Protein AF-A0A0D0BNQ3-F1 (afdb_monomer_lite)

Secondary structure (DSSP, 8-state):
------TTGGG---SS---SS-EEEEEET-TT-HHHHHHHHH-TTEEEEEEE--GGGT-------TTTGGGEEEEE--GGGEE-S-TTS-TT-HHHHHH--S--EEPPHHHHSS-EEEEEE-----TTS-TTHHHHHHHHHHHHHHHHEEEEEEEEE----TTSHHHHHHHHHHHHH-S---

Radius of gyration: 18.43 Å; chains: 1; bounding box: 41×46×58 Å

Structure (mmCIF, N/CA/C/O backbone):
data_AF-A0A0D0BNQ3-F1
#
_entry.id   AF-A0A0D0BNQ3-F1
#
loop_
_atom_site.group_PDB
_atom_site.id
_atom_site.type_symbol
_atom_site.label_atom_id
_atom_site.label_alt_id
_atom_site.label_comp_id
_atom_site.label_asym_id
_atom_site.label_entity_id
_atom_site.label_seq_id
_atom_site.pdbx_PDB_ins_code
_atom_site.Cartn_x
_atom_site.Cartn_y
_atom_site.Cartn_z
_atom_site.occupancy
_atom_site.B_iso_or_equiv
_atom_site.auth_seq_id
_atom_site.auth_comp_id
_atom_site.auth_asym_id
_atom_site.auth_atom_id
_atom_site.pdbx_PDB_model_num
ATOM 1 N N . MET A 1 1 ? -11.816 -23.027 38.660 1.00 39.25 1 MET A N 1
ATOM 2 C CA . MET A 1 1 ? -12.296 -22.212 37.524 1.00 39.25 1 MET A CA 1
ATOM 3 C C . MET A 1 1 ? -11.351 -21.024 37.431 1.00 39.25 1 MET A C 1
ATOM 5 O O . MET A 1 1 ? -11.581 -20.019 38.087 1.00 39.25 1 MET A O 1
ATOM 9 N N . ASN A 1 2 ? -10.202 -21.207 36.777 1.00 33.22 2 ASN A N 1
ATOM 10 C CA . ASN A 1 2 ? -9.138 -20.205 36.801 1.00 33.22 2 ASN A CA 1
ATOM 11 C C . ASN A 1 2 ? -9.499 -19.067 35.853 1.00 33.22 2 ASN A C 1
ATOM 13 O O . ASN A 1 2 ? -9.581 -19.252 34.641 1.00 33.22 2 ASN A O 1
ATOM 17 N N . GLN A 1 3 ? -9.743 -17.907 36.449 1.00 40.31 3 GLN A N 1
ATOM 18 C CA . GLN A 1 3 ? -9.807 -16.627 35.773 1.00 40.31 3 GLN A CA 1
ATOM 19 C C . GLN A 1 3 ? -8.407 -16.368 35.206 1.00 40.31 3 GLN A C 1
ATOM 21 O O . GLN A 1 3 ? -7.445 -16.237 35.961 1.00 40.31 3 GLN A O 1
ATOM 26 N N . ILE A 1 4 ? -8.274 -16.413 33.881 1.00 45.84 4 ILE A N 1
ATOM 27 C CA . ILE A 1 4 ? -7.031 -16.032 33.213 1.00 45.84 4 ILE A CA 1
ATOM 28 C C . ILE A 1 4 ? -6.947 -14.515 33.324 1.00 45.84 4 ILE A C 1
ATOM 30 O O . ILE A 1 4 ? -7.721 -13.791 32.695 1.00 45.84 4 ILE A O 1
ATOM 34 N N . ASP A 1 5 ? -6.044 -14.062 34.182 1.00 40.03 5 ASP A N 1
ATOM 35 C CA . ASP A 1 5 ? -5.628 -12.674 34.253 1.00 40.03 5 ASP A CA 1
ATOM 36 C C . ASP A 1 5 ? -4.936 -12.294 32.931 1.00 40.03 5 ASP A C 1
ATOM 38 O O . ASP A 1 5 ? -3.906 -12.857 32.562 1.00 40.03 5 ASP A O 1
ATOM 42 N N . ASN A 1 6 ? -5.549 -11.369 32.191 1.00 44.38 6 ASN A N 1
ATOM 43 C CA . ASN A 1 6 ? -5.046 -10.829 30.925 1.00 44.38 6 ASN A CA 1
ATOM 44 C C . ASN A 1 6 ? -4.213 -9.547 31.123 1.00 44.38 6 ASN A C 1
ATOM 46 O O . ASN A 1 6 ? -3.938 -8.841 30.150 1.00 44.38 6 ASN A O 1
ATOM 50 N N . SER A 1 7 ? -3.793 -9.234 32.353 1.00 41.47 7 SER A N 1
ATOM 51 C CA . SER A 1 7 ? -2.975 -8.055 32.674 1.00 41.47 7 SER A CA 1
ATOM 52 C C . SER A 1 7 ? -1.604 -8.021 31.973 1.00 41.47 7 SER A C 1
ATOM 54 O O . SER A 1 7 ? -1.004 -6.956 31.871 1.00 41.47 7 SER A O 1
ATOM 56 N N . GLY A 1 8 ? -1.131 -9.145 31.415 1.00 35.34 8 GLY A N 1
ATOM 57 C CA . GLY A 1 8 ? 0.137 -9.247 30.675 1.00 35.34 8 GLY A CA 1
ATOM 58 C C . GLY A 1 8 ? 0.055 -9.089 29.147 1.00 35.34 8 GLY A C 1
ATOM 59 O O . GLY A 1 8 ? 1.056 -9.288 28.464 1.00 35.34 8 GLY A O 1
ATOM 60 N N . ALA A 1 9 ? -1.111 -8.776 28.569 1.00 42.53 9 ALA A N 1
ATOM 61 C CA . ALA A 1 9 ? -1.277 -8.698 27.108 1.00 42.53 9 ALA A CA 1
ATOM 62 C C . ALA A 1 9 ? -0.886 -7.339 26.481 1.00 42.53 9 ALA A C 1
ATOM 64 O O . ALA A 1 9 ? -1.039 -7.170 25.270 1.00 42.53 9 ALA A O 1
ATOM 65 N N . ALA A 1 10 ? -0.405 -6.378 27.278 1.00 46.53 10 ALA A N 1
ATOM 66 C CA . ALA A 1 10 ? -0.130 -5.010 26.830 1.00 46.53 10 ALA A CA 1
ATOM 67 C C . ALA A 1 10 ? 1.126 -4.867 25.942 1.00 46.53 10 ALA A C 1
ATOM 69 O O . ALA A 1 10 ? 1.180 -3.938 25.143 1.00 46.53 10 ALA A O 1
ATOM 70 N N . ASP A 1 11 ? 2.066 -5.820 25.990 1.00 44.12 11 ASP A N 1
ATOM 71 C CA . ASP A 1 11 ? 3.399 -5.672 25.372 1.00 44.12 11 ASP A CA 1
ATOM 72 C C . ASP A 1 11 ? 3.653 -6.604 24.176 1.00 44.12 11 ASP A C 1
ATOM 74 O O . ASP A 1 11 ? 4.785 -6.985 23.879 1.00 44.12 11 ASP A O 1
ATOM 78 N N . ARG A 1 12 ? 2.609 -6.994 23.438 1.00 51.09 12 ARG A N 1
ATOM 79 C CA . ARG A 1 12 ? 2.816 -7.549 22.092 1.00 51.09 12 ARG A CA 1
ATOM 80 C C . ARG A 1 12 ? 2.707 -6.415 21.083 1.00 51.09 12 ARG A C 1
ATOM 82 O O . ARG A 1 12 ? 1.601 -5.979 20.770 1.00 51.09 12 ARG A O 1
ATOM 89 N N . LEU A 1 13 ? 3.853 -5.967 20.566 1.00 54.47 13 LEU A N 1
ATOM 90 C CA . LEU A 1 13 ? 3.941 -5.112 19.380 1.00 54.47 13 LEU A CA 1
ATOM 91 C C . LEU A 1 13 ? 3.378 -5.878 18.176 1.00 54.47 13 LEU A C 1
ATOM 93 O O . LEU A 1 13 ? 4.088 -6.532 17.414 1.00 54.47 13 LEU A O 1
ATOM 97 N N . TRP A 1 14 ? 2.058 -5.848 18.025 1.00 65.38 14 TRP A N 1
ATOM 98 C CA . TRP A 1 14 ? 1.423 -6.303 16.804 1.00 65.38 14 TRP A CA 1
ATOM 99 C C . TRP A 1 14 ? 1.702 -5.262 15.727 1.00 65.38 14 TRP A C 1
ATOM 101 O O . TRP A 1 14 ? 1.218 -4.137 15.803 1.00 65.38 14 TRP A O 1
ATOM 111 N N . VAL A 1 15 ? 2.459 -5.666 14.708 1.00 68.06 15 VAL A N 1
ATOM 112 C CA . VAL A 1 15 ? 2.756 -4.850 13.520 1.00 68.06 15 VAL A CA 1
ATOM 113 C C . VAL A 1 15 ? 1.467 -4.340 12.847 1.00 68.06 15 VAL A C 1
ATOM 115 O O . VAL A 1 15 ? 1.436 -3.251 12.284 1.00 68.06 15 VAL A O 1
ATOM 118 N N . VAL A 1 16 ? 0.377 -5.108 12.959 1.00 78.31 16 VAL A N 1
ATOM 119 C CA . VAL A 1 16 ? -0.986 -4.675 12.632 1.00 78.31 16 VAL A CA 1
ATOM 120 C C . VAL A 1 16 ? -1.763 -4.497 13.938 1.00 7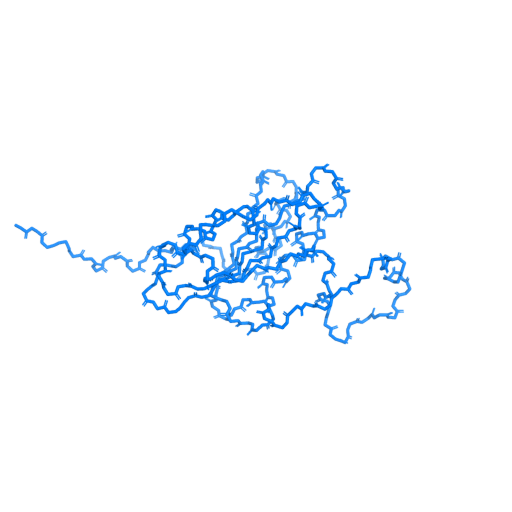8.31 16 VAL A C 1
ATOM 122 O O . VAL A 1 16 ? -2.020 -5.495 14.617 1.00 78.31 16 VAL A O 1
ATOM 125 N N . PRO A 1 17 ? -2.191 -3.278 14.297 1.00 76.31 17 PRO A N 1
ATOM 126 C CA . PRO A 1 17 ? -2.930 -3.071 15.531 1.00 76.31 17 PRO A CA 1
ATOM 127 C C . PRO A 1 17 ? -4.339 -3.671 15.413 1.00 76.31 17 PRO A C 1
ATOM 129 O O . PRO A 1 17 ? -5.063 -3.453 14.436 1.00 76.31 17 PRO A O 1
ATOM 132 N N . PHE A 1 18 ? -4.741 -4.429 16.433 1.00 82.44 18 PHE A N 1
ATOM 133 C CA . PHE A 1 18 ? -6.111 -4.911 16.583 1.00 82.44 18 PHE A CA 1
ATOM 134 C C . PHE A 1 18 ? -6.845 -3.999 17.548 1.00 82.44 18 PHE A C 1
ATOM 136 O O . PHE A 1 18 ? -6.517 -3.939 18.732 1.00 82.44 18 PHE A O 1
ATOM 143 N N . THR A 1 19 ? -7.817 -3.255 17.035 1.00 75.56 19 THR A N 1
ATOM 144 C CA . THR A 1 19 ? -8.482 -2.210 17.806 1.00 75.56 19 THR A CA 1
ATOM 145 C C . THR A 1 19 ? -9.996 -2.295 17.657 1.00 75.56 19 THR A C 1
ATOM 147 O O . THR A 1 19 ? -10.526 -2.597 16.588 1.00 75.56 19 THR A O 1
ATOM 150 N N . ASN A 1 20 ? -10.705 -1.972 18.738 1.00 83.69 20 ASN A N 1
ATOM 151 C CA . ASN A 1 20 ? -12.163 -1.820 18.739 1.00 83.69 20 ASN A CA 1
ATOM 152 C C . ASN A 1 20 ? -12.595 -0.370 18.451 1.00 83.69 20 ASN A C 1
ATOM 154 O O . ASN A 1 20 ? -13.704 0.024 18.804 1.00 83.69 20 ASN A O 1
ATOM 158 N N . ARG A 1 21 ? -11.713 0.431 17.845 1.00 88.50 21 ARG A N 1
ATOM 159 C CA . ARG A 1 21 ? -11.948 1.837 17.500 1.00 88.50 21 ARG A CA 1
ATOM 160 C C . ARG A 1 21 ? -11.825 2.040 15.983 1.00 88.50 21 ARG A C 1
ATOM 162 O O . ARG A 1 21 ? -11.348 1.131 15.298 1.00 88.50 21 ARG A O 1
ATOM 169 N N . PRO A 1 22 ? -12.223 3.208 15.451 1.00 93.62 22 PRO A N 1
ATOM 170 C CA . PRO A 1 22 ? -11.928 3.561 14.070 1.00 93.62 22 PRO A CA 1
ATOM 171 C C . PRO A 1 22 ? -10.429 3.429 13.784 1.00 93.62 22 PRO A C 1
ATOM 173 O O . PRO A 1 22 ? -9.598 3.875 14.576 1.00 93.62 22 PRO A O 1
ATOM 176 N N . PHE A 1 23 ? -10.108 2.780 12.669 1.00 93.06 23 PHE A N 1
ATOM 177 C CA . PHE A 1 23 ? -8.744 2.468 12.255 1.00 93.06 23 PHE A CA 1
ATOM 178 C C . PHE A 1 23 ? -8.645 2.607 10.739 1.00 93.06 23 PHE A C 1
ATOM 180 O O . PHE A 1 23 ? -9.406 1.970 10.010 1.00 93.06 23 PHE A O 1
ATOM 187 N N . ARG A 1 24 ? -7.733 3.440 10.250 1.00 96.94 24 ARG A N 1
ATOM 188 C CA . ARG A 1 24 ? -7.562 3.685 8.818 1.00 96.94 24 ARG A CA 1
ATOM 189 C C . ARG A 1 24 ? -6.228 3.156 8.346 1.00 96.94 24 ARG A C 1
ATOM 191 O O . ARG A 1 24 ? -5.202 3.459 8.946 1.00 96.94 24 ARG A O 1
ATOM 198 N N . PHE A 1 25 ? -6.227 2.416 7.243 1.00 97.56 25 PHE A N 1
ATOM 199 C CA . PHE A 1 25 ? -4.981 1.955 6.638 1.00 97.56 25 PHE A CA 1
ATOM 200 C C . PHE A 1 25 ? -4.918 2.189 5.129 1.00 97.56 25 PHE A C 1
ATOM 202 O O . PHE A 1 25 ? -5.942 2.223 4.445 1.00 97.56 25 PHE A O 1
ATOM 209 N N . LEU A 1 26 ? -3.699 2.357 4.627 1.00 98.38 26 LEU A N 1
ATOM 210 C CA . LEU A 1 26 ? -3.379 2.442 3.206 1.00 98.38 26 LEU A CA 1
ATOM 211 C C . LEU A 1 26 ? -2.689 1.146 2.779 1.00 98.38 26 LEU A C 1
ATOM 213 O O . LEU A 1 26 ? -1.768 0.691 3.450 1.00 98.38 26 LEU A O 1
ATOM 217 N N . ASP A 1 27 ? -3.131 0.552 1.676 1.00 97.75 27 ASP A N 1
ATOM 218 C CA 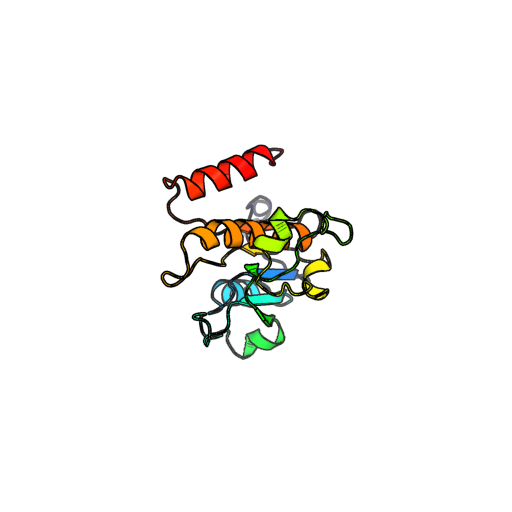. ASP A 1 27 ? -2.583 -0.695 1.130 1.00 97.75 27 ASP A CA 1
ATOM 219 C C . ASP A 1 27 ? -2.065 -0.441 -0.297 1.00 97.75 27 ASP A C 1
ATOM 221 O O . ASP A 1 27 ? -2.843 -0.341 -1.251 1.00 97.75 27 ASP A O 1
ATOM 225 N N . LEU A 1 28 ? -0.752 -0.237 -0.443 1.00 97.88 28 LEU A N 1
ATOM 226 C CA . LEU A 1 28 ? -0.106 -0.023 -1.740 1.00 97.88 28 LEU A CA 1
ATOM 227 C C . LEU A 1 28 ? 0.270 -1.371 -2.349 1.00 97.88 28 LEU A C 1
ATOM 229 O O . LEU A 1 28 ? 1.007 -2.141 -1.746 1.00 97.88 28 LEU A O 1
ATOM 233 N N . GLY A 1 29 ? -0.214 -1.643 -3.560 1.00 96.19 29 GLY A N 1
ATOM 234 C CA . GLY A 1 29 ? -0.178 -2.988 -4.133 1.00 96.19 29 GLY A CA 1
ATOM 235 C C . GLY A 1 29 ? -1.339 -3.870 -3.661 1.00 96.19 29 GLY A C 1
ATOM 236 O O . GLY A 1 29 ? -1.219 -5.087 -3.690 1.00 96.19 29 GLY A O 1
ATOM 237 N N . CYS A 1 30 ? -2.470 -3.276 -3.258 1.00 97.19 30 CYS A N 1
ATOM 238 C CA . CYS A 1 30 ? -3.525 -3.987 -2.526 1.00 97.19 30 CYS A CA 1
ATOM 239 C C . CYS A 1 30 ? -4.150 -5.188 -3.248 1.00 97.19 30 CYS A C 1
ATOM 241 O O . CYS A 1 30 ? -4.614 -6.109 -2.577 1.00 97.19 30 CYS A O 1
ATOM 243 N N . CYS A 1 31 ? -4.206 -5.217 -4.585 1.00 96.81 31 CYS A N 1
ATOM 244 C CA . CYS A 1 31 ? -4.775 -6.354 -5.307 1.00 96.81 31 CYS A CA 1
ATOM 245 C C . CYS A 1 31 ? -3.817 -7.560 -5.273 1.00 96.81 31 CYS A C 1
ATOM 247 O O . CYS A 1 31 ? -2.632 -7.406 -5.564 1.00 96.81 31 CYS A O 1
ATOM 249 N N . PRO A 1 32 ? -4.320 -8.777 -4.984 1.00 96.62 32 PRO A N 1
ATOM 250 C CA . PRO A 1 32 ? -5.734 -9.170 -5.039 1.00 96.62 32 PRO A CA 1
ATOM 251 C C . PRO A 1 32 ? -6.575 -8.912 -3.773 1.00 96.62 32 PRO A C 1
ATOM 253 O O . PRO A 1 32 ? -7.789 -9.086 -3.830 1.00 96.62 32 PRO A O 1
ATOM 256 N N . GLY A 1 33 ? -5.982 -8.485 -2.654 1.00 96.12 33 GLY A N 1
ATOM 257 C CA . GLY A 1 33 ? -6.715 -8.066 -1.448 1.00 96.12 33 GLY A CA 1
ATOM 258 C C . GLY A 1 33 ? -6.371 -8.834 -0.172 1.00 96.12 33 GLY A C 1
ATOM 259 O O . GLY A 1 33 ? -7.130 -8.758 0.792 1.00 96.12 33 GLY A O 1
ATOM 260 N N . GLY A 1 34 ? -5.277 -9.604 -0.138 1.00 95.38 34 GLY A N 1
ATOM 261 C CA . GLY A 1 34 ? -4.936 -10.480 0.995 1.00 95.38 34 GLY A CA 1
ATOM 262 C C . GLY A 1 34 ? -4.782 -9.734 2.326 1.00 95.38 34 GLY A C 1
ATOM 263 O O . GLY A 1 34 ? -5.467 -10.059 3.301 1.00 95.38 34 GLY A O 1
ATOM 264 N N . PHE A 1 35 ? -3.942 -8.694 2.357 1.00 95.62 35 PHE A N 1
ATOM 265 C CA . PHE A 1 35 ? -3.755 -7.865 3.551 1.00 95.62 35 PHE A CA 1
ATOM 266 C C . PHE A 1 35 ? -5.034 -7.128 3.940 1.00 95.62 35 PHE A C 1
ATOM 268 O O . PHE A 1 35 ? -5.491 -7.244 5.080 1.00 95.62 35 PHE A O 1
ATOM 275 N N . SER A 1 36 ? -5.662 -6.448 2.978 1.00 97.19 36 SER A N 1
ATOM 276 C CA . SER A 1 36 ? -6.944 -5.770 3.179 1.00 97.19 36 SER A CA 1
ATOM 277 C C . SER A 1 36 ? -8.016 -6.699 3.772 1.00 97.19 36 SER A C 1
ATOM 279 O O . SER A 1 36 ? -8.667 -6.344 4.755 1.00 97.19 36 SER A O 1
ATOM 281 N N . THR A 1 37 ? -8.145 -7.931 3.267 1.00 97.31 37 THR A N 1
ATOM 282 C CA . THR A 1 37 ? -9.074 -8.945 3.797 1.00 97.31 37 THR A CA 1
ATOM 283 C C . THR A 1 37 ? -8.775 -9.265 5.257 1.00 97.31 37 THR A C 1
ATOM 285 O O . THR A 1 37 ? -9.681 -9.256 6.094 1.00 97.31 37 THR A O 1
ATOM 288 N N . TYR A 1 38 ? -7.510 -9.547 5.577 1.00 95.75 38 TYR A N 1
ATOM 289 C CA . TYR A 1 38 ? -7.091 -9.880 6.935 1.00 95.75 38 TYR A CA 1
ATOM 290 C C . TYR A 1 38 ? -7.410 -8.743 7.916 1.00 95.75 38 TYR A C 1
ATOM 292 O O . TYR A 1 38 ? -8.087 -8.960 8.927 1.00 95.75 38 TYR A O 1
ATOM 300 N N . ILE A 1 39 ? -6.984 -7.522 7.586 1.00 95.94 39 ILE A N 1
ATOM 301 C CA . ILE A 1 39 ? -7.125 -6.349 8.452 1.00 95.94 39 ILE A CA 1
ATOM 302 C C . ILE A 1 39 ? -8.599 -5.995 8.648 1.00 95.94 39 ILE A C 1
ATOM 304 O O . ILE A 1 39 ? -9.042 -5.850 9.788 1.00 95.94 39 ILE A O 1
ATOM 308 N N . LEU A 1 40 ? -9.386 -5.916 7.569 1.00 96.56 40 LEU A N 1
ATOM 309 C CA . LEU A 1 40 ? -10.807 -5.562 7.641 1.00 96.56 40 LEU A CA 1
ATOM 310 C C . LEU A 1 40 ? -11.633 -6.624 8.380 1.00 96.56 40 LEU A C 1
ATOM 312 O O . LEU A 1 40 ? -12.623 -6.286 9.038 1.00 96.56 40 LEU A O 1
ATOM 316 N N . LYS A 1 41 ? -11.264 -7.911 8.305 1.00 95.00 41 LYS A N 1
ATOM 317 C CA . LYS A 1 41 ? -11.951 -8.971 9.064 1.00 95.00 41 LYS A CA 1
ATOM 318 C C . LYS A 1 41 ? -11.690 -8.868 10.562 1.00 95.00 41 LYS A C 1
ATOM 320 O O . LYS A 1 41 ? -12.630 -9.090 11.335 1.00 95.00 41 LYS A O 1
ATOM 325 N N . LYS A 1 42 ? -10.452 -8.547 10.952 1.00 93.69 42 LYS A N 1
ATOM 326 C CA . LYS A 1 42 ? -10.024 -8.423 12.353 1.00 93.69 42 LYS A CA 1
ATOM 327 C C . LYS A 1 42 ? -10.467 -7.109 12.997 1.00 93.69 42 LYS A C 1
ATOM 329 O O . LYS A 1 42 ? -10.858 -7.122 14.157 1.00 93.69 42 LYS A O 1
ATOM 334 N N . ASN A 1 43 ? -10.494 -6.018 12.236 1.00 95.06 43 ASN A N 1
ATOM 335 C CA . ASN A 1 43 ? -10.874 -4.689 12.705 1.00 95.06 43 ASN A CA 1
ATOM 336 C C . ASN A 1 43 ? -12.217 -4.274 12.083 1.00 95.06 43 ASN A C 1
ATOM 338 O O . ASN A 1 43 ? -12.293 -3.852 10.927 1.00 95.06 43 ASN A O 1
ATOM 342 N N . LYS A 1 44 ? -13.316 -4.414 12.836 1.00 94.06 44 LYS A N 1
ATOM 343 C CA . LYS A 1 44 ? -14.682 -4.207 12.307 1.00 94.06 44 LYS A CA 1
ATOM 344 C C . LYS A 1 44 ? -14.994 -2.759 11.937 1.00 94.06 44 LYS A C 1
ATOM 346 O O . LYS A 1 44 ? -15.771 -2.534 11.018 1.00 94.06 44 LYS A O 1
ATOM 351 N N . GLN A 1 45 ? -14.369 -1.806 12.621 1.00 95.00 45 GLN A N 1
ATOM 352 C CA . GLN A 1 45 ? -14.509 -0.373 12.350 1.00 95.00 45 GLN A CA 1
ATOM 353 C C . GLN A 1 45 ? -13.410 0.162 11.421 1.00 95.00 45 GLN A C 1
ATOM 355 O O . GLN A 1 45 ? -13.288 1.372 11.251 1.00 95.00 45 GLN A O 1
ATOM 360 N N . ALA A 1 46 ? -12.592 -0.724 10.840 1.00 96.69 46 ALA A N 1
ATOM 361 C CA . ALA A 1 46 ? -11.541 -0.296 9.937 1.00 96.69 46 ALA A CA 1
ATOM 362 C C . ALA A 1 46 ? -12.077 0.082 8.559 1.00 96.69 46 ALA A C 1
ATOM 364 O O . ALA A 1 46 ? -12.965 -0.603 8.036 1.00 96.69 46 ALA A O 1
ATOM 365 N N . THR A 1 47 ? -11.466 1.106 7.971 1.00 97.75 47 THR A N 1
ATOM 366 C CA . THR A 1 47 ? -11.613 1.482 6.563 1.00 97.75 47 THR A CA 1
ATOM 367 C C . THR A 1 47 ? -10.243 1.606 5.905 1.00 97.75 47 THR A C 1
ATOM 369 O O . THR A 1 47 ? -9.225 1.766 6.584 1.00 97.75 47 THR A O 1
ATOM 372 N N . SER A 1 48 ? -10.196 1.510 4.580 1.00 97.56 48 SER A N 1
ATOM 373 C CA . SER A 1 48 ? -8.946 1.632 3.842 1.00 97.56 48 SER A CA 1
ATOM 374 C C . SER A 1 48 ? -9.063 2.340 2.512 1.00 97.56 48 SER A C 1
ATOM 376 O O . SER A 1 48 ? -10.131 2.438 1.907 1.00 97.56 48 SER A O 1
ATOM 378 N N . ILE A 1 49 ? -7.904 2.796 2.048 1.00 98.56 49 ILE A N 1
ATOM 379 C CA . ILE A 1 49 ? -7.668 3.070 0.639 1.00 98.56 49 ILE A CA 1
ATOM 380 C C . ILE A 1 49 ? -6.671 2.026 0.141 1.00 98.56 49 ILE A C 1
ATOM 382 O O . ILE A 1 49 ? -5.667 1.753 0.794 1.00 98.56 49 ILE A O 1
ATOM 386 N N . GLY A 1 50 ? -6.976 1.393 -0.984 1.00 97.94 50 GLY A N 1
ATOM 387 C CA . GLY A 1 50 ? -6.069 0.498 -1.687 1.00 97.94 50 GLY A CA 1
ATOM 388 C C . GLY A 1 50 ? -5.627 1.128 -2.998 1.00 97.94 50 GLY A C 1
ATOM 389 O O . GLY A 1 50 ? -6.469 1.624 -3.743 1.00 97.94 50 GLY A O 1
ATOM 390 N N . VAL A 1 51 ? -4.332 1.087 -3.299 1.00 97.94 51 VAL A N 1
ATOM 391 C CA . VAL A 1 51 ? -3.802 1.470 -4.615 1.00 97.94 51 VAL A CA 1
ATOM 392 C C . VAL A 1 51 ? -3.257 0.223 -5.291 1.00 97.94 51 VAL A C 1
ATOM 394 O O . VAL A 1 51 ? -2.521 -0.544 -4.672 1.00 97.94 51 VAL A O 1
ATOM 397 N N . SER A 1 52 ? -3.617 -0.025 -6.545 1.00 96.56 52 SER A N 1
ATOM 398 C CA . SER A 1 52 ? -3.030 -1.123 -7.317 1.00 96.56 52 SER A CA 1
ATOM 399 C C . SER A 1 52 ? -3.014 -0.814 -8.807 1.00 96.56 52 SER A C 1
ATOM 401 O O . SER A 1 52 ? -3.766 0.031 -9.286 1.00 96.56 52 SER A O 1
ATOM 403 N N . LEU A 1 53 ? -2.164 -1.515 -9.548 1.00 94.44 53 LEU A N 1
ATOM 404 C CA . LEU A 1 53 ? -2.115 -1.397 -10.996 1.00 94.44 53 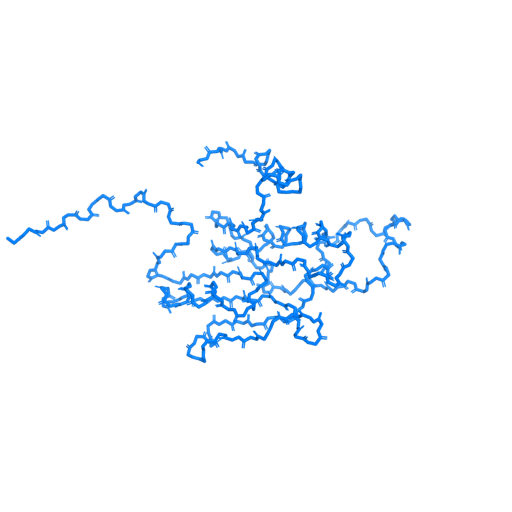LEU A CA 1
ATOM 405 C C . LEU A 1 53 ? -3.357 -2.054 -11.615 1.00 94.44 53 LEU A C 1
ATOM 407 O O . LEU A 1 53 ? -3.816 -3.101 -11.151 1.00 94.44 53 LEU A O 1
ATOM 411 N N . ALA A 1 54 ? -3.904 -1.465 -12.679 1.00 93.81 54 ALA A N 1
ATOM 412 C CA . ALA A 1 54 ? -5.042 -2.060 -13.370 1.00 93.81 54 ALA A CA 1
ATOM 413 C C . ALA A 1 54 ? -4.657 -3.408 -14.018 1.00 93.81 54 ALA A C 1
ATOM 415 O O . ALA A 1 54 ? -3.549 -3.536 -14.550 1.00 93.81 54 ALA A O 1
ATOM 416 N N . PRO A 1 55 ? -5.571 -4.399 -14.084 1.00 93.69 55 PRO A N 1
ATOM 417 C CA . PRO A 1 55 ? -5.299 -5.669 -14.764 1.00 93.69 55 PRO A CA 1
ATOM 418 C C . PRO A 1 55 ? -4.872 -5.513 -16.227 1.00 93.69 55 PRO A C 1
ATOM 420 O O . PRO A 1 55 ? -3.987 -6.223 -16.695 1.00 93.69 55 PRO A O 1
ATOM 423 N N . ALA A 1 56 ? -5.438 -4.529 -16.934 1.00 92.06 56 ALA A N 1
ATOM 424 C CA . ALA A 1 56 ? -5.074 -4.212 -18.318 1.00 92.06 56 ALA A CA 1
ATOM 425 C C . ALA A 1 56 ? -3.606 -3.769 -18.486 1.00 92.06 56 ALA A C 1
ATOM 427 O O . ALA A 1 56 ? -3.071 -3.833 -19.587 1.00 92.06 56 ALA A O 1
ATOM 428 N N . GLN A 1 57 ? -2.956 -3.338 -17.402 1.00 87.38 57 GLN A N 1
ATOM 429 C CA . GLN A 1 57 ? -1.553 -2.922 -17.363 1.00 87.38 57 GLN A CA 1
ATOM 430 C C . GLN A 1 57 ? -0.647 -3.988 -16.716 1.00 87.38 57 GLN A C 1
ATOM 432 O O . GLN A 1 57 ? 0.529 -3.734 -16.477 1.00 87.38 57 GLN A O 1
ATOM 437 N N . GLY A 1 58 ? -1.174 -5.186 -16.436 1.00 89.06 58 GLY A N 1
ATOM 438 C CA . GLY A 1 58 ? -0.437 -6.291 -15.813 1.00 89.06 58 GLY A CA 1
ATOM 439 C C . GLY A 1 58 ? -0.650 -6.440 -14.305 1.00 89.06 58 GLY A C 1
ATOM 440 O O . GLY A 1 58 ? -0.029 -7.307 -13.695 1.00 89.06 58 GLY A O 1
ATOM 441 N N . GLY A 1 59 ? -1.523 -5.630 -13.697 1.00 91.69 59 GLY A N 1
ATOM 442 C CA . GLY A 1 59 ? -1.904 -5.779 -12.294 1.00 91.69 59 GLY A CA 1
ATOM 443 C C . GLY A 1 59 ? -2.807 -6.988 -12.019 1.00 91.69 59 GLY A C 1
ATOM 444 O O . GLY A 1 59 ? -3.235 -7.711 -12.921 1.00 91.69 59 GLY A O 1
ATOM 445 N N . HIS A 1 60 ? -3.135 -7.199 -10.746 1.00 94.00 60 HIS A N 1
ATOM 446 C CA . HIS A 1 60 ? -4.020 -8.284 -10.322 1.00 94.00 60 HIS A CA 1
ATOM 447 C C . HIS A 1 60 ? -5.491 -7.847 -10.274 1.00 94.00 60 HIS A C 1
ATOM 449 O O . HIS A 1 60 ? -5.782 -6.687 -9.973 1.00 94.00 60 HIS A O 1
ATOM 455 N N . PRO A 1 61 ? -6.446 -8.765 -10.522 1.00 96.00 61 PRO A N 1
ATOM 456 C CA . PRO A 1 61 ? -7.859 -8.473 -10.321 1.00 96.00 61 PRO A CA 1
ATOM 457 C C . PRO A 1 61 ? -8.143 -8.144 -8.851 1.00 96.00 61 PRO A C 1
ATOM 459 O O . PRO A 1 61 ? -7.518 -8.691 -7.940 1.00 96.00 61 PRO A O 1
ATOM 462 N N . TYR A 1 62 ? -9.118 -7.269 -8.621 1.00 97.31 62 TYR A N 1
ATOM 463 C CA . TYR A 1 62 ? -9.586 -6.935 -7.281 1.00 97.31 62 TYR A CA 1
ATOM 464 C C . TYR A 1 62 ? -10.508 -8.038 -6.755 1.00 97.31 62 TYR A C 1
ATOM 466 O O . TYR A 1 62 ? -11.638 -8.186 -7.223 1.00 97.31 62 TYR A O 1
ATOM 474 N N . LEU A 1 63 ? -10.018 -8.829 -5.797 1.00 97.50 63 LEU A N 1
ATOM 475 C CA . LEU A 1 63 ? -10.704 -10.013 -5.271 1.00 97.50 63 LEU A CA 1
ATOM 476 C C . LEU A 1 63 ? -11.128 -9.857 -3.804 1.00 97.50 63 LEU A C 1
ATOM 478 O O . LEU A 1 63 ? -11.422 -10.854 -3.145 1.00 97.50 63 LEU A O 1
ATOM 482 N N . LEU A 1 64 ? -11.198 -8.626 -3.283 1.00 97.56 64 LEU A N 1
ATOM 483 C CA . LEU A 1 64 ? -11.743 -8.401 -1.946 1.00 97.56 64 LEU A CA 1
ATOM 484 C C . LEU A 1 64 ? -13.206 -8.876 -1.889 1.00 97.56 64 LEU A C 1
ATOM 486 O O . LEU A 1 64 ? -14.000 -8.590 -2.792 1.00 97.56 64 LEU A O 1
ATOM 490 N N . GLU A 1 65 ? -13.558 -9.589 -0.817 1.00 96.88 65 GLU A N 1
ATOM 491 C CA . GLU A 1 65 ? -14.918 -10.075 -0.560 1.00 96.88 65 GLU A CA 1
ATOM 492 C C . GLU A 1 65 ? -15.939 -8.931 -0.589 1.00 96.88 65 GLU A C 1
ATOM 494 O O . GLU A 1 65 ? -15.709 -7.874 -0.002 1.00 96.88 65 GLU A O 1
ATOM 499 N N . GLU A 1 66 ? -17.096 -9.157 -1.219 1.00 97.00 66 GLU A N 1
ATOM 500 C CA . GLU A 1 66 ? -18.132 -8.131 -1.425 1.00 97.00 66 GLU A CA 1
ATOM 501 C C . GLU A 1 66 ? -18.558 -7.441 -0.120 1.00 97.00 66 GLU A C 1
ATOM 503 O O . GLU A 1 66 ? -18.719 -6.228 -0.074 1.00 97.00 66 GLU A O 1
ATOM 508 N N . SER A 1 67 ? -18.651 -8.196 0.978 1.00 97.69 67 SER A N 1
ATOM 509 C CA . SER A 1 67 ? -19.019 -7.671 2.301 1.00 97.69 67 SER A CA 1
ATOM 510 C C . SER A 1 67 ? -17.973 -6.726 2.912 1.00 97.69 67 SER A C 1
ATOM 512 O O . SER A 1 67 ? -18.278 -5.985 3.848 1.00 97.69 67 SER A O 1
ATOM 514 N N . LEU A 1 68 ? -16.735 -6.747 2.412 1.00 97.88 68 LEU A N 1
ATOM 515 C CA . LEU A 1 68 ? -15.636 -5.898 2.870 1.00 97.88 68 LEU A CA 1
ATOM 516 C C . LEU A 1 68 ? -15.426 -4.681 1.961 1.00 97.88 68 LEU A C 1
ATOM 518 O O . LEU A 1 68 ? -14.936 -3.662 2.445 1.00 97.88 68 LEU A O 1
ATOM 522 N N . ARG A 1 69 ? -15.830 -4.752 0.684 1.00 97.44 69 ARG A N 1
ATOM 523 C CA . ARG A 1 69 ? -15.636 -3.677 -0.308 1.00 97.44 69 ARG A CA 1
ATOM 524 C C . ARG A 1 69 ? -16.189 -2.312 0.104 1.00 97.44 69 ARG A C 1
ATOM 526 O O . ARG A 1 69 ? -15.479 -1.342 -0.126 1.00 97.44 69 ARG A O 1
ATOM 533 N N . PRO A 1 70 ? -17.356 -2.182 0.772 1.00 98.12 70 PRO A N 1
ATOM 534 C CA . PRO A 1 70 ? -17.837 -0.876 1.232 1.00 98.12 70 PRO A CA 1
ATOM 535 C C . PRO A 1 70 ? -16.880 -0.157 2.192 1.00 98.12 70 PRO A C 1
ATOM 537 O O . PRO A 1 70 ? -17.037 1.034 2.438 1.00 98.12 70 PRO A O 1
ATOM 540 N N . ARG A 1 71 ? -15.906 -0.877 2.765 1.00 97.94 71 ARG A N 1
ATOM 541 C CA . ARG A 1 71 ? -14.900 -0.339 3.684 1.00 97.94 71 ARG A CA 1
ATOM 542 C C . ARG A 1 71 ? -13.543 -0.094 3.024 1.00 97.94 71 ARG A C 1
ATOM 544 O O . ARG A 1 71 ? -12.641 0.357 3.723 1.00 97.94 71 ARG A O 1
ATOM 551 N N . GLN A 1 72 ? -13.391 -0.356 1.725 1.00 98.12 72 GLN A N 1
ATOM 552 C CA . GLN A 1 72 ? -12.173 -0.063 0.974 1.00 98.12 72 GLN A CA 1
ATOM 553 C C . GLN A 1 72 ? -12.477 0.751 -0.285 1.00 98.12 72 GLN A C 1
ATOM 555 O O . GLN A 1 72 ? -13.172 0.288 -1.188 1.00 98.12 72 GLN A O 1
ATOM 560 N N . THR A 1 73 ? -11.862 1.925 -0.389 1.00 98.06 73 THR A N 1
ATOM 561 C CA . THR A 1 73 ? -11.789 2.670 -1.649 1.00 98.06 73 THR A CA 1
ATOM 562 C C . THR A 1 73 ? -10.631 2.125 -2.480 1.00 98.06 73 THR A C 1
ATOM 564 O O . THR A 1 73 ? -9.492 2.137 -2.020 1.00 98.06 73 THR A O 1
ATOM 567 N N . LEU A 1 74 ? -10.900 1.660 -3.702 1.00 97.94 74 LEU A N 1
ATOM 568 C CA . LEU A 1 74 ? -9.868 1.202 -4.636 1.00 97.94 74 LEU A CA 1
ATOM 569 C C . LEU A 1 74 ? -9.486 2.320 -5.612 1.00 97.94 74 LEU A C 1
ATOM 571 O O . LEU A 1 74 ? -10.347 2.876 -6.291 1.00 97.94 74 LEU A O 1
ATOM 575 N N . ILE A 1 75 ? -8.189 2.587 -5.728 1.00 97.19 75 ILE A N 1
ATOM 576 C CA . ILE A 1 75 ? -7.592 3.472 -6.726 1.00 97.19 75 ILE A CA 1
ATOM 577 C C . ILE A 1 75 ? -6.747 2.612 -7.666 1.00 97.19 75 ILE A C 1
ATOM 579 O O . ILE A 1 75 ? -5.785 1.968 -7.242 1.00 97.19 75 ILE A O 1
ATOM 583 N N . LEU A 1 76 ? -7.105 2.603 -8.950 1.00 95.69 76 LEU A N 1
ATOM 584 C CA . LEU A 1 76 ? -6.297 1.961 -9.982 1.00 95.69 76 LEU A CA 1
ATOM 585 C C . LEU A 1 76 ? -5.319 2.980 -10.563 1.00 95.69 76 LEU A C 1
ATOM 587 O O . LEU A 1 76 ? -5.735 3.894 -11.271 1.00 95.69 76 LEU A O 1
ATOM 591 N N . ALA A 1 77 ? -4.038 2.840 -10.231 1.00 92.25 77 ALA A N 1
ATOM 592 C CA . ALA A 1 77 ? -2.987 3.753 -10.664 1.00 92.25 77 ALA A CA 1
ATOM 593 C C . ALA A 1 77 ? -1.609 3.083 -10.626 1.00 92.25 77 ALA A C 1
ATOM 595 O O . ALA A 1 77 ? -1.342 2.205 -9.802 1.00 92.25 77 ALA A O 1
ATOM 596 N N . GLU A 1 78 ? -0.716 3.544 -11.498 1.00 90.44 78 GLU A N 1
ATOM 597 C CA . GLU A 1 78 ? 0.702 3.211 -11.439 1.00 90.44 78 GLU A CA 1
ATOM 598 C C . GLU A 1 78 ? 1.410 4.187 -10.485 1.00 90.44 78 GLU A C 1
ATOM 600 O O . GLU A 1 78 ? 1.525 5.376 -10.774 1.00 90.44 78 GLU A O 1
ATOM 605 N N . ILE A 1 79 ? 1.873 3.696 -9.331 1.00 91.31 79 ILE A N 1
ATOM 606 C CA . ILE A 1 79 ? 2.392 4.533 -8.229 1.00 91.31 79 ILE A CA 1
ATOM 607 C C . ILE A 1 79 ? 3.587 5.403 -8.662 1.00 91.31 79 ILE A C 1
ATOM 609 O O . ILE A 1 79 ? 3.742 6.519 -8.171 1.00 91.31 79 ILE A O 1
ATOM 613 N N . THR A 1 80 ? 4.404 4.922 -9.601 1.00 87.81 80 THR A N 1
ATOM 614 C CA . THR A 1 80 ? 5.575 5.638 -10.141 1.00 87.81 80 THR A CA 1
ATOM 615 C C . THR A 1 80 ? 5.206 6.866 -10.974 1.00 87.81 80 THR A C 1
ATOM 617 O O . THR A 1 80 ? 6.061 7.706 -11.225 1.00 87.81 80 THR A O 1
ATOM 620 N N . THR A 1 81 ? 3.942 6.991 -11.388 1.00 86.75 81 THR A N 1
ATOM 621 C CA . THR A 1 81 ? 3.449 8.119 -12.193 1.00 86.75 81 THR A CA 1
ATOM 622 C C . THR A 1 81 ? 2.914 9.270 -11.344 1.00 86.75 81 THR A C 1
ATOM 624 O O . THR A 1 81 ? 2.508 10.296 -11.885 1.00 86.75 81 THR A O 1
ATOM 627 N N . PHE A 1 82 ? 2.902 9.135 -10.015 1.00 88.88 82 PHE A N 1
ATOM 628 C CA . PHE A 1 82 ? 2.506 10.232 -9.144 1.00 88.88 82 PHE A CA 1
ATOM 629 C C . PHE A 1 82 ? 3.597 11.301 -9.045 1.00 88.88 82 PHE A C 1
ATOM 631 O O . PHE A 1 82 ? 4.774 11.006 -8.842 1.00 88.88 82 PHE A O 1
ATOM 638 N N . GLN A 1 83 ? 3.184 12.565 -9.105 1.00 86.00 83 GLN A N 1
ATOM 639 C CA . GLN A 1 83 ? 4.026 13.709 -8.787 1.00 86.00 83 GLN A CA 1
ATOM 640 C C . GLN A 1 83 ? 4.186 13.802 -7.264 1.00 86.00 83 GLN A C 1
ATOM 642 O O . GLN A 1 83 ? 3.349 14.375 -6.569 1.00 86.00 83 GLN A O 1
ATOM 647 N N . LEU A 1 84 ? 5.256 13.192 -6.750 1.00 80.56 84 LEU A N 1
ATOM 648 C CA . LEU A 1 84 ? 5.583 13.149 -5.318 1.00 80.56 84 LEU A CA 1
ATOM 649 C C . LEU A 1 84 ? 6.482 14.316 -4.869 1.00 80.56 84 LEU A C 1
ATOM 651 O O . LEU A 1 84 ? 6.762 14.460 -3.680 1.00 80.56 84 LEU A O 1
ATOM 655 N N . GLU A 1 85 ? 6.930 15.145 -5.812 1.00 70.81 85 GLU A N 1
ATOM 656 C CA . GLU A 1 85 ? 7.688 16.367 -5.545 1.00 70.81 85 GLU A CA 1
ATOM 657 C C . GLU A 1 85 ? 6.805 17.420 -4.857 1.00 70.81 85 GLU A C 1
ATOM 659 O O . GLU A 1 85 ? 5.615 17.558 -5.152 1.00 70.81 85 GLU A O 1
ATOM 664 N N . GLY A 1 86 ? 7.388 18.190 -3.933 1.00 59.03 86 GLY A N 1
ATOM 665 C CA . GLY A 1 86 ? 6.699 19.332 -3.334 1.00 59.03 86 GLY A CA 1
ATOM 666 C C . GLY A 1 86 ? 6.361 20.382 -4.395 1.00 59.03 86 GLY A C 1
ATOM 667 O O . GLY A 1 86 ? 7.104 20.536 -5.364 1.00 59.03 86 GLY A O 1
ATOM 668 N N . LYS A 1 87 ? 5.277 21.146 -4.188 1.00 51.94 87 LYS A N 1
ATOM 669 C CA . LYS A 1 87 ? 4.816 22.217 -5.102 1.00 51.94 87 LYS A CA 1
ATOM 670 C C . LYS A 1 87 ? 5.915 23.215 -5.521 1.00 51.94 87 LYS A C 1
ATOM 672 O O . LYS A 1 87 ? 5.756 23.865 -6.548 1.00 51.94 87 LYS A O 1
ATOM 677 N N . ASP A 1 88 ? 7.013 23.285 -4.766 1.00 52.44 88 ASP A N 1
ATOM 678 C CA . ASP A 1 88 ? 8.109 24.246 -4.925 1.00 52.44 88 ASP A CA 1
ATOM 67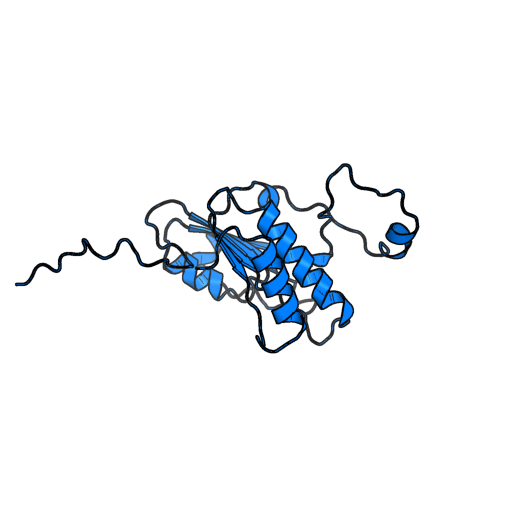9 C C . ASP A 1 88 ? 9.441 23.636 -5.432 1.00 52.44 88 ASP A C 1
ATOM 681 O O . ASP A 1 88 ? 10.471 24.306 -5.404 1.00 52.44 88 ASP A O 1
ATOM 685 N N . SER A 1 89 ? 9.480 22.369 -5.871 1.00 52.91 89 SER A N 1
ATOM 686 C CA . SER A 1 89 ? 10.743 21.689 -6.226 1.00 52.91 89 SER A CA 1
ATOM 687 C C . SER A 1 89 ? 11.066 21.710 -7.734 1.00 52.91 89 SER A C 1
ATOM 689 O O . SER A 1 89 ? 10.393 21.095 -8.546 1.00 52.91 89 SER A O 1
ATOM 691 N N . TYR A 1 90 ? 12.125 22.452 -8.081 1.00 48.91 90 TYR A N 1
ATOM 692 C CA . TYR A 1 90 ? 13.078 22.300 -9.200 1.00 48.91 90 TYR A CA 1
ATOM 693 C C . TYR A 1 90 ? 12.615 21.718 -10.559 1.00 48.91 90 TYR A C 1
ATOM 695 O O . TYR A 1 90 ? 13.307 20.894 -11.151 1.00 48.91 90 TYR A O 1
ATOM 703 N N . THR A 1 91 ? 11.555 22.251 -11.170 1.00 50.16 91 THR A N 1
ATOM 704 C CA . THR A 1 91 ? 11.224 21.980 -12.594 1.00 50.16 91 THR A CA 1
ATOM 705 C C . THR A 1 91 ? 12.165 22.653 -13.612 1.00 50.16 91 THR A C 1
ATOM 707 O O . THR A 1 91 ? 11.980 22.523 -14.827 1.00 50.16 91 THR A O 1
ATOM 710 N N . ALA A 1 92 ? 13.179 23.384 -13.141 1.00 50.19 92 ALA A N 1
ATOM 711 C CA . ALA A 1 92 ? 14.092 24.152 -13.985 1.00 50.19 92 ALA A CA 1
ATOM 712 C C . ALA A 1 92 ? 15.353 23.386 -14.421 1.00 50.19 92 ALA A C 1
ATOM 714 O O . ALA A 1 92 ? 16.102 23.916 -15.238 1.00 50.19 92 ALA A O 1
ATOM 715 N N . ASP A 1 93 ? 15.610 22.174 -13.910 1.00 54.66 93 ASP A N 1
ATOM 716 C CA . ASP A 1 93 ? 16.759 21.379 -14.359 1.00 54.66 93 ASP A CA 1
ATOM 717 C C . ASP A 1 93 ? 16.439 20.679 -15.702 1.00 54.66 93 ASP A C 1
ATOM 719 O O . ASP A 1 93 ? 15.529 19.839 -15.765 1.00 54.66 93 ASP A O 1
ATOM 723 N N . PRO A 1 94 ? 17.176 20.979 -16.787 1.00 54.81 94 PRO A N 1
ATOM 724 C CA . PRO A 1 94 ? 16.987 20.345 -18.092 1.00 54.81 94 PRO A CA 1
ATOM 725 C C . PRO A 1 94 ? 17.153 18.817 -18.065 1.00 54.81 94 PRO A C 1
ATOM 727 O O . PRO A 1 94 ? 16.579 18.119 -18.905 1.00 54.81 94 PRO A O 1
ATOM 730 N N . MET A 1 95 ? 17.905 18.275 -17.100 1.00 55.59 95 MET A N 1
ATOM 731 C CA . MET A 1 95 ? 18.081 16.834 -16.928 1.00 55.59 95 MET A CA 1
ATOM 732 C C . MET A 1 95 ? 16.758 16.162 -16.539 1.00 55.59 95 MET A C 1
ATOM 734 O O . MET A 1 95 ? 16.373 15.172 -17.165 1.00 55.59 95 MET A O 1
ATOM 738 N N . TRP A 1 96 ? 15.999 16.745 -15.605 1.00 50.88 96 TRP A N 1
ATOM 739 C CA . TRP A 1 96 ? 14.696 16.217 -15.180 1.00 50.88 96 TRP A CA 1
ATOM 740 C C . TRP A 1 96 ? 13.638 16.298 -16.285 1.00 50.88 96 TRP A C 1
ATOM 742 O O . TRP A 1 96 ? 12.830 15.383 -16.422 1.00 50.88 96 TRP A O 1
ATOM 752 N N . GLN A 1 97 ? 13.698 17.308 -17.159 1.00 51.16 97 GLN A N 1
ATOM 753 C CA . GLN A 1 97 ? 12.811 17.414 -18.330 1.00 51.16 97 GLN A CA 1
ATOM 754 C C . GLN A 1 97 ? 13.048 16.301 -19.365 1.00 51.16 97 GLN A C 1
ATOM 756 O O . GLN A 1 97 ? 12.112 15.865 -20.032 1.00 51.16 97 GLN A O 1
ATOM 761 N N . SER A 1 98 ? 14.284 15.803 -19.483 1.00 49.50 98 SER A N 1
ATOM 762 C CA . SER A 1 98 ? 14.619 14.702 -20.397 1.00 49.50 98 SER A CA 1
ATOM 763 C C . SER A 1 98 ? 14.177 13.320 -19.882 1.00 49.50 98 SER A C 1
ATOM 765 O O . SER A 1 98 ? 13.896 12.423 -20.686 1.00 49.50 98 SER A O 1
ATOM 767 N N . ILE A 1 99 ? 14.058 13.173 -18.555 1.00 50.72 99 ILE A N 1
ATOM 768 C CA . ILE A 1 99 ? 13.568 11.973 -17.859 1.00 50.72 99 ILE A CA 1
ATOM 769 C C . ILE A 1 99 ? 12.021 11.976 -17.808 1.00 50.72 99 ILE A C 1
ATOM 771 O O . ILE A 1 99 ? 11.400 10.932 -18.005 1.00 50.72 99 ILE A O 1
ATOM 775 N N . ASN A 1 100 ? 11.387 13.151 -17.675 1.00 50.97 100 ASN A N 1
ATOM 776 C CA . ASN A 1 100 ? 9.927 13.368 -17.610 1.00 50.97 100 ASN A CA 1
ATOM 777 C C . ASN A 1 100 ? 9.179 13.251 -18.959 1.00 50.97 100 ASN A C 1
ATOM 779 O O . ASN A 1 100 ? 8.308 14.057 -19.284 1.00 50.97 100 ASN A O 1
ATOM 783 N N . ARG A 1 101 ? 9.446 12.214 -19.764 1.00 50.31 101 ARG A N 1
ATOM 784 C CA . ARG A 1 101 ? 8.566 11.891 -20.912 1.00 50.31 101 ARG A CA 1
ATOM 785 C C . ARG A 1 101 ? 7.259 11.196 -20.513 1.00 50.31 101 ARG A C 1
ATOM 787 O O . ARG A 1 101 ? 6.411 10.973 -21.374 1.00 50.31 101 ARG A O 1
ATOM 794 N N . GLN A 1 102 ? 7.087 10.867 -19.234 1.00 58.38 102 GLN A N 1
ATOM 795 C CA . GLN A 1 102 ? 5.832 10.362 -18.685 1.00 58.38 102 GLN A CA 1
ATOM 796 C C . GLN A 1 102 ? 5.074 11.507 -18.016 1.00 58.38 102 GLN A C 1
ATOM 798 O O . GLN A 1 102 ? 5.621 12.239 -17.196 1.00 58.38 102 GLN A O 1
ATOM 803 N N . GLN A 1 103 ? 3.811 11.677 -18.400 1.00 66.44 103 GLN A N 1
ATOM 804 C CA . GLN A 1 103 ? 2.913 12.639 -17.779 1.00 66.44 103 GLN A CA 1
ATOM 805 C C . GLN A 1 103 ? 2.696 12.221 -16.321 1.00 66.44 103 GLN A C 1
ATOM 807 O O . GLN A 1 103 ? 2.044 11.212 -16.064 1.00 66.44 103 GLN A O 1
ATOM 812 N N . LEU A 1 104 ? 3.283 12.965 -15.382 1.00 79.06 104 LEU A N 1
ATOM 813 C CA . LEU A 1 104 ? 3.043 12.756 -13.959 1.00 79.06 104 LEU A CA 1
ATOM 814 C C . LEU A 1 104 ? 1.650 13.270 -13.584 1.00 79.06 104 LEU A C 1
ATOM 816 O O . LEU A 1 104 ? 1.171 14.270 -14.127 1.00 79.06 104 LEU A O 1
ATOM 820 N N . PHE A 1 105 ? 1.011 12.596 -12.635 1.00 82.38 105 PHE A N 1
ATOM 821 C CA . PHE A 1 105 ? -0.318 12.937 -12.138 1.00 82.38 105 PHE A CA 1
ATOM 822 C C . PHE A 1 105 ? -0.249 13.415 -10.688 1.00 82.38 105 PHE A C 1
ATOM 824 O O . PHE A 1 105 ? 0.530 12.869 -9.904 1.00 82.38 105 PHE A O 1
ATOM 831 N N . PRO A 1 106 ? -1.074 14.395 -10.284 1.00 87.19 106 PRO A N 1
ATOM 832 C CA . PRO A 1 106 ? -1.138 14.798 -8.887 1.00 87.19 106 PRO A CA 1
ATOM 833 C C . PRO A 1 106 ? -1.570 13.617 -8.009 1.00 87.19 106 PRO A C 1
ATOM 835 O O . PRO A 1 106 ? -2.439 12.826 -8.386 1.00 87.19 106 PRO A O 1
ATOM 838 N N . VAL A 1 107 ? -0.975 13.512 -6.821 1.00 89.75 107 VAL A N 1
ATOM 839 C CA . VAL A 1 107 ? -1.410 12.535 -5.818 1.00 89.75 107 VAL A CA 1
ATOM 840 C C . VAL A 1 107 ? -2.821 12.916 -5.342 1.00 89.75 107 VAL A C 1
ATOM 842 O O . VAL A 1 107 ? -3.033 14.073 -4.978 1.00 89.75 107 VAL A O 1
ATOM 845 N N . PRO A 1 108 ? -3.788 11.981 -5.300 1.00 92.31 108 PRO A N 1
ATOM 846 C CA . PRO A 1 108 ? -5.110 12.245 -4.739 1.00 92.31 108 PRO A CA 1
ATOM 847 C C . PRO A 1 108 ? -5.045 12.772 -3.297 1.00 92.31 108 PRO A C 1
ATOM 849 O O . PRO A 1 108 ? -4.404 12.150 -2.451 1.00 92.31 108 PRO A O 1
ATOM 852 N N . ASP A 1 109 ? -5.792 13.835 -2.979 1.00 91.81 109 ASP A N 1
ATOM 853 C CA . ASP A 1 109 ? -5.799 14.459 -1.639 1.00 91.81 109 ASP A CA 1
ATOM 854 C C . ASP A 1 109 ? -6.106 13.458 -0.513 1.00 91.81 109 ASP A C 1
ATOM 856 O O . ASP A 1 109 ? -5.532 13.524 0.572 1.00 91.81 109 ASP A O 1
ATOM 860 N N . SER A 1 110 ? -6.960 12.467 -0.793 1.00 93.38 110 SER A N 1
ATOM 861 C CA . SER A 1 110 ? -7.290 11.382 0.144 1.00 93.38 110 SER A CA 1
ATOM 862 C C . SER A 1 110 ? -6.089 10.532 0.584 1.00 93.38 110 SER A C 1
ATOM 864 O O . SER A 1 110 ? -6.144 9.913 1.643 1.00 93.38 110 SER A O 1
ATOM 866 N N . LEU A 1 111 ? -5.008 10.504 -0.203 1.00 93.81 111 LEU A N 1
ATOM 867 C CA . LEU A 1 111 ? -3.752 9.839 0.146 1.00 93.81 111 LEU A CA 1
ATOM 868 C C . LEU A 1 111 ? -2.805 10.762 0.925 1.00 93.81 111 LEU A C 1
ATOM 870 O O . LEU A 1 111 ? -1.949 10.270 1.648 1.00 93.81 111 LEU A O 1
ATOM 874 N N . LEU A 1 112 ? -2.955 12.085 0.811 1.00 90.44 112 LEU A N 1
ATOM 875 C CA . LEU A 1 112 ? -2.089 13.082 1.456 1.00 90.44 112 LEU A CA 1
ATOM 876 C C . LEU A 1 112 ? -2.646 13.618 2.784 1.00 90.44 112 LEU A C 1
ATOM 878 O O . LEU A 1 112 ? -2.027 14.471 3.417 1.00 90.44 112 LEU A O 1
ATOM 882 N N . ALA A 1 113 ? -3.795 13.113 3.233 1.00 87.94 113 ALA A N 1
ATOM 883 C CA . ALA A 1 113 ? -4.490 13.592 4.427 1.00 87.94 113 ALA A CA 1
ATOM 884 C C . ALA A 1 113 ? -3.744 13.340 5.759 1.00 87.94 113 ALA A C 1
ATOM 886 O O . ALA A 1 113 ? -4.185 13.833 6.796 1.00 87.94 113 ALA A O 1
ATOM 887 N N . ARG A 1 114 ? -2.619 12.601 5.751 1.00 90.88 114 ARG A N 1
ATOM 888 C CA . ARG A 1 114 ? -1.818 12.241 6.944 1.00 90.88 114 ARG A CA 1
ATOM 889 C C . ARG A 1 114 ? -2.647 11.641 8.086 1.00 90.88 114 ARG A C 1
ATOM 891 O O . ARG A 1 114 ? -2.432 11.948 9.259 1.00 90.88 114 ARG A O 1
ATOM 898 N N . ASP A 1 115 ? -3.605 10.784 7.748 1.00 95.12 115 ASP A N 1
ATOM 899 C CA . ASP A 1 115 ? -4.604 10.253 8.680 1.00 95.12 115 ASP A CA 1
ATOM 900 C C . ASP A 1 115 ? -4.637 8.718 8.761 1.00 95.12 115 ASP A C 1
ATOM 902 O O . ASP A 1 115 ? -5.481 8.154 9.463 1.00 95.12 115 ASP A O 1
ATOM 906 N N . PHE A 1 116 ? -3.698 8.032 8.103 1.00 97.00 116 PHE A N 1
ATOM 907 C CA . PHE A 1 116 ? -3.575 6.580 8.187 1.00 97.00 116 PHE A CA 1
ATOM 908 C C . PHE A 1 116 ? -2.824 6.152 9.449 1.00 97.00 116 PHE A C 1
ATOM 910 O O . PHE A 1 116 ? -1.738 6.647 9.748 1.00 97.00 116 PHE A O 1
ATOM 917 N N . ASP A 1 117 ? -3.401 5.199 10.180 1.00 95.56 117 ASP A N 1
ATOM 918 C CA . ASP A 1 117 ? -2.783 4.512 11.315 1.00 95.56 117 ASP A CA 1
ATOM 919 C C . ASP A 1 117 ? -1.720 3.497 10.870 1.00 95.56 117 ASP A C 1
ATOM 921 O O . ASP A 1 117 ? -0.762 3.244 11.600 1.00 95.56 117 ASP A O 1
ATOM 925 N N . LEU A 1 118 ? -1.914 2.902 9.690 1.00 96.19 118 LEU A N 1
ATOM 926 C CA . LEU A 1 118 ? -1.056 1.873 9.111 1.00 96.19 118 LEU A CA 1
ATOM 927 C C . LEU A 1 118 ? -0.914 2.092 7.603 1.00 96.19 118 LEU A C 1
ATOM 929 O O . LEU A 1 118 ? -1.913 2.285 6.913 1.00 96.19 118 LEU A O 1
ATOM 933 N N . VAL A 1 119 ? 0.301 1.991 7.077 1.00 97.56 119 VAL A N 1
ATOM 934 C CA . VAL A 1 119 ? 0.549 1.941 5.631 1.00 97.56 119 VAL A CA 1
ATOM 935 C C . VAL A 1 119 ? 1.287 0.652 5.295 1.00 97.56 119 VAL A C 1
ATOM 937 O O . VAL A 1 119 ? 2.321 0.352 5.888 1.00 97.56 119 VAL A O 1
ATOM 940 N N . LEU A 1 120 ? 0.767 -0.100 4.330 1.00 97.56 120 LEU A N 1
ATOM 941 C CA . LEU A 1 120 ? 1.411 -1.277 3.762 1.00 97.56 120 LEU A CA 1
ATOM 942 C C . LEU A 1 120 ? 2.046 -0.919 2.419 1.00 97.56 120 LEU A C 1
ATOM 944 O O . LEU A 1 120 ? 1.378 -0.378 1.537 1.00 97.56 120 LEU A O 1
ATOM 948 N N . LEU A 1 121 ? 3.326 -1.241 2.273 1.00 96.81 121 LEU A N 1
ATOM 949 C CA . LEU A 1 121 ? 4.111 -1.076 1.056 1.00 96.81 121 LEU A CA 1
ATOM 950 C C . LEU A 1 121 ? 4.352 -2.467 0.451 1.00 96.81 121 LEU A C 1
ATOM 952 O O . LEU A 1 121 ? 5.306 -3.156 0.822 1.00 96.81 121 LEU A O 1
ATOM 956 N N . ASP A 1 122 ? 3.435 -2.906 -0.416 1.00 94.75 122 ASP A N 1
ATOM 957 C CA . ASP A 1 122 ? 3.442 -4.234 -1.051 1.00 94.75 122 ASP A CA 1
ATOM 958 C C . ASP A 1 122 ? 3.477 -4.187 -2.588 1.00 94.75 122 ASP A C 1
ATOM 960 O O . ASP A 1 122 ? 3.405 -5.219 -3.271 1.00 94.75 122 ASP A O 1
ATOM 964 N N . ALA A 1 123 ? 3.600 -2.985 -3.154 1.00 91.31 123 ALA A N 1
ATOM 965 C CA . ALA A 1 123 ? 3.710 -2.816 -4.588 1.00 91.31 123 ALA A CA 1
ATOM 966 C C . ALA A 1 123 ? 5.034 -3.426 -5.056 1.00 91.31 123 ALA A C 1
ATOM 968 O O . ALA A 1 123 ? 6.113 -3.083 -4.567 1.00 91.31 123 ALA A O 1
ATOM 969 N N . HIS A 1 124 ? 4.942 -4.352 -6.005 1.00 87.06 124 HIS A N 1
ATOM 970 C CA . HIS A 1 124 ? 6.084 -5.099 -6.500 1.00 87.06 124 HIS A CA 1
ATOM 971 C C . HIS A 1 124 ? 6.271 -4.864 -7.991 1.00 87.06 124 HIS A C 1
ATOM 973 O O . HIS A 1 124 ? 5.318 -4.675 -8.746 1.00 87.06 124 HIS A O 1
ATOM 979 N N . HIS A 1 125 ? 7.534 -4.892 -8.395 1.00 82.44 125 HIS A N 1
ATOM 980 C CA . HIS A 1 125 ? 7.923 -4.791 -9.788 1.00 82.44 125 HIS A CA 1
ATOM 981 C C . HIS A 1 125 ? 7.455 -6.032 -10.554 1.00 82.44 125 HIS A C 1
ATOM 983 O O . HIS A 1 125 ? 7.627 -7.166 -10.093 1.00 82.44 125 HIS A O 1
ATOM 989 N N . LEU A 1 126 ? 6.832 -5.820 -11.712 1.00 78.75 126 LEU A N 1
ATOM 990 C CA . LEU A 1 126 ? 6.385 -6.912 -12.570 1.00 78.75 126 LEU A CA 1
ATOM 991 C C . LEU A 1 126 ? 7.532 -7.359 -13.482 1.00 78.75 126 LEU A C 1
ATOM 993 O O . LEU A 1 126 ? 8.256 -6.541 -14.038 1.00 78.75 126 LEU A O 1
ATOM 997 N N . ARG A 1 127 ? 7.655 -8.671 -13.721 1.00 69.56 127 ARG A N 1
ATOM 998 C CA . ARG A 1 127 ? 8.749 -9.262 -14.526 1.00 69.56 127 ARG A CA 1
ATOM 999 C C . ARG A 1 127 ? 8.863 -8.716 -15.956 1.00 69.56 127 ARG A C 1
ATOM 1001 O O . ARG A 1 127 ? 9.900 -8.885 -16.584 1.00 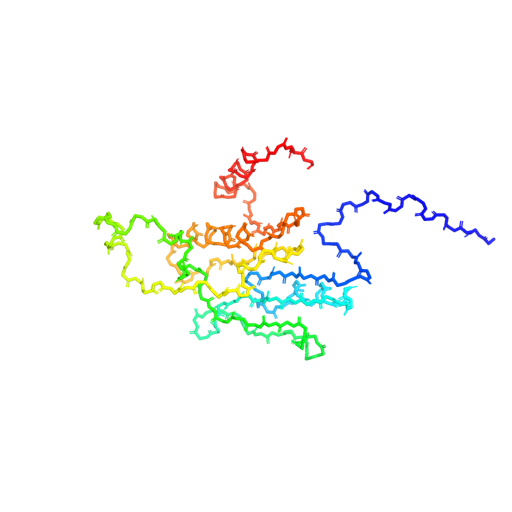69.56 127 ARG A O 1
ATOM 1008 N N . ASN A 1 128 ? 7.792 -8.133 -16.487 1.00 69.94 128 ASN A N 1
ATOM 1009 C CA . ASN A 1 128 ? 7.723 -7.547 -17.825 1.00 69.94 128 ASN A CA 1
ATOM 1010 C C . ASN A 1 128 ? 8.066 -6.045 -17.858 1.00 69.94 128 ASN A C 1
ATOM 1012 O O . ASN A 1 128 ? 8.033 -5.452 -18.934 1.00 69.94 128 ASN A O 1
ATOM 1016 N N . GLN A 1 129 ? 8.376 -5.428 -16.716 1.00 69.88 129 GLN A N 1
ATOM 1017 C CA . GLN A 1 129 ? 8.791 -4.031 -16.637 1.00 69.88 129 GLN A CA 1
ATOM 1018 C C . GLN A 1 129 ? 10.326 -3.890 -16.691 1.00 69.88 129 GLN A C 1
ATOM 1020 O O . GLN A 1 129 ? 11.049 -4.829 -16.348 1.00 69.88 129 GLN A O 1
ATOM 1025 N N . PRO A 1 130 ? 10.859 -2.729 -17.118 1.00 69.38 130 PRO A N 1
ATOM 1026 C CA . PRO A 1 130 ? 12.300 -2.478 -17.117 1.00 69.38 130 PRO A CA 1
ATOM 1027 C C . PRO A 1 130 ? 12.874 -2.594 -15.702 1.00 69.38 130 PRO A C 1
ATOM 1029 O O . PRO A 1 130 ? 12.300 -2.045 -14.772 1.00 69.38 130 PRO A O 1
ATOM 1032 N N . ILE A 1 131 ? 14.025 -3.245 -15.522 1.00 63.81 131 ILE A N 1
ATOM 1033 C CA . ILE A 1 131 ? 14.655 -3.420 -14.194 1.00 63.81 131 ILE A CA 1
ATOM 1034 C C . ILE A 1 131 ? 14.863 -2.070 -13.482 1.00 63.81 131 ILE A C 1
ATOM 1036 O O . ILE A 1 131 ? 14.678 -1.970 -12.273 1.00 63.81 131 ILE A O 1
ATOM 1040 N N . SER A 1 132 ? 15.161 -1.011 -14.240 1.00 64.38 132 SER A N 1
ATOM 1041 C CA . SER A 1 132 ? 15.354 0.349 -13.727 1.00 64.38 132 SER A CA 1
ATOM 1042 C C . SER A 1 132 ? 14.116 0.964 -13.061 1.00 64.38 132 SER A C 1
ATOM 1044 O O . SER A 1 132 ? 14.250 1.971 -12.375 1.00 64.38 132 SER A O 1
ATOM 1046 N N . SER A 1 133 ? 12.913 0.405 -13.248 1.00 75.12 133 SER A N 1
ATOM 1047 C CA . SER A 1 133 ? 11.701 0.899 -12.580 1.00 75.12 133 SER A CA 1
ATOM 1048 C C . SER A 1 133 ? 11.472 0.293 -11.192 1.00 75.12 133 SER A C 1
ATOM 1050 O O . SER A 1 133 ? 10.583 0.757 -10.480 1.00 75.12 133 SER A O 1
ATOM 1052 N N . ALA A 1 134 ? 12.263 -0.707 -10.779 1.00 79.94 134 ALA A N 1
ATOM 1053 C CA . ALA A 1 134 ? 12.137 -1.328 -9.460 1.00 79.94 134 ALA A CA 1
ATOM 1054 C C . ALA A 1 134 ? 12.507 -0.354 -8.330 1.00 79.94 134 ALA A C 1
ATOM 1056 O O . ALA A 1 134 ? 11.728 -0.186 -7.392 1.00 79.94 134 ALA A O 1
ATOM 1057 N N . ASP A 1 135 ? 13.637 0.348 -8.464 1.00 83.00 135 ASP A N 1
ATOM 1058 C CA . ASP A 1 135 ? 14.079 1.356 -7.491 1.00 83.00 135 ASP A CA 1
ATOM 1059 C C . ASP A 1 135 ? 13.102 2.531 -7.425 1.00 83.00 135 ASP A C 1
ATOM 1061 O O . ASP A 1 135 ? 12.736 2.980 -6.339 1.00 83.00 135 ASP A O 1
ATOM 1065 N N . LEU A 1 136 ? 12.612 2.989 -8.584 1.00 85.25 136 LEU A N 1
ATOM 1066 C CA . LEU A 1 136 ? 11.606 4.047 -8.644 1.00 85.25 136 LEU A CA 1
ATOM 1067 C C . LEU A 1 136 ? 10.333 3.632 -7.903 1.00 85.25 136 LEU A C 1
ATOM 1069 O O . LEU A 1 136 ? 9.844 4.390 -7.076 1.00 85.25 136 LEU A O 1
ATOM 1073 N N . LEU A 1 137 ? 9.826 2.416 -8.129 1.00 89.12 137 LEU A N 1
ATOM 1074 C CA . LEU A 1 137 ? 8.653 1.912 -7.416 1.00 89.12 137 LEU A CA 1
ATOM 1075 C C . LEU A 1 137 ? 8.886 1.846 -5.901 1.00 89.12 137 LEU A C 1
ATOM 1077 O O . LEU A 1 137 ? 7.999 2.220 -5.133 1.00 89.12 137 LEU A O 1
ATOM 1081 N N . ALA A 1 138 ? 10.066 1.393 -5.472 1.00 89.62 138 ALA A N 1
ATOM 1082 C CA . ALA A 1 138 ? 10.472 1.349 -4.069 1.00 89.62 138 ALA A CA 1
ATOM 1083 C C . ALA A 1 138 ? 10.441 2.735 -3.421 1.00 89.62 138 ALA A C 1
ATOM 1085 O O . ALA A 1 138 ? 9.814 2.934 -2.381 1.00 89.62 138 ALA A O 1
ATOM 1086 N N . ILE A 1 139 ? 11.081 3.705 -4.069 1.00 88.88 139 ILE A N 1
ATOM 1087 C CA . ILE A 1 139 ? 11.166 5.081 -3.591 1.00 88.88 139 ILE A CA 1
ATOM 1088 C C . ILE A 1 139 ? 9.776 5.719 -3.595 1.00 88.88 139 ILE A C 1
ATOM 1090 O O . ILE A 1 139 ? 9.375 6.305 -2.592 1.00 88.88 139 ILE A O 1
ATOM 1094 N N . SER A 1 140 ? 9.000 5.556 -4.671 1.00 91.50 140 SER A N 1
ATOM 1095 C CA . SER A 1 140 ? 7.656 6.127 -4.783 1.00 91.50 140 SER A CA 1
ATOM 1096 C C . SER A 1 140 ? 6.717 5.611 -3.694 1.00 91.50 140 SER A C 1
ATOM 1098 O O . SER A 1 140 ? 5.996 6.406 -3.093 1.00 91.50 140 SER A O 1
ATOM 1100 N N . GLN A 1 141 ? 6.730 4.307 -3.390 1.00 94.25 141 GLN A N 1
ATOM 1101 C CA . GLN A 1 141 ? 5.880 3.771 -2.325 1.00 94.25 141 GLN A CA 1
ATOM 1102 C C . GLN A 1 141 ? 6.351 4.201 -0.926 1.00 94.25 141 GLN A C 1
ATOM 1104 O O . GLN A 1 141 ? 5.508 4.534 -0.095 1.00 94.25 141 GLN A O 1
ATOM 1109 N N . ILE A 1 142 ? 7.666 4.285 -0.672 1.00 94.00 142 ILE A N 1
ATOM 1110 C CA . ILE A 1 142 ? 8.207 4.818 0.593 1.00 94.00 142 ILE A CA 1
ATOM 1111 C C . ILE A 1 142 ? 7.781 6.278 0.783 1.00 94.00 142 ILE A C 1
ATOM 1113 O O . ILE A 1 142 ? 7.239 6.625 1.831 1.00 94.00 142 ILE A O 1
ATOM 1117 N N . LEU A 1 143 ? 7.968 7.125 -0.235 1.00 92.94 143 LEU A N 1
ATOM 1118 C CA . LEU A 1 143 ? 7.569 8.533 -0.196 1.00 92.94 143 LEU A CA 1
ATOM 1119 C C . LEU A 1 143 ? 6.067 8.678 0.044 1.00 92.94 143 LEU A C 1
ATOM 1121 O O . LEU A 1 143 ? 5.659 9.403 0.949 1.00 92.94 143 LEU A O 1
ATOM 1125 N N . LEU A 1 144 ? 5.238 7.953 -0.710 1.00 94.75 144 LEU A N 1
ATOM 1126 C CA . LEU A 1 144 ? 3.790 7.987 -0.529 1.00 94.75 144 LEU A CA 1
ATOM 1127 C C . LEU A 1 144 ? 3.385 7.497 0.871 1.00 94.75 144 LEU A C 1
ATOM 1129 O O . LEU A 1 144 ? 2.497 8.078 1.491 1.00 94.75 144 LEU A O 1
ATOM 1133 N N . GLY A 1 145 ? 4.067 6.487 1.416 1.00 95.62 145 GLY A N 1
ATOM 1134 C CA . GLY A 1 145 ? 3.864 6.036 2.791 1.00 95.62 145 GLY A CA 1
ATOM 1135 C C . GLY A 1 145 ? 4.194 7.107 3.830 1.00 95.62 145 GLY A C 1
ATOM 1136 O O . GLY A 1 145 ? 3.378 7.386 4.704 1.00 95.62 145 GLY A O 1
ATOM 1137 N N . LEU A 1 146 ? 5.337 7.780 3.698 1.00 93.69 146 LEU A N 1
ATOM 1138 C CA . LEU A 1 146 ? 5.754 8.861 4.602 1.00 93.69 146 LEU A CA 1
ATOM 1139 C C . LEU A 1 146 ? 4.866 10.114 4.503 1.00 93.69 146 LEU A C 1
ATOM 1141 O O . LEU A 1 146 ? 4.678 10.833 5.491 1.00 93.69 146 LEU A O 1
ATOM 1145 N N . LEU A 1 147 ? 4.325 10.395 3.316 1.00 93.19 147 LEU A N 1
ATOM 1146 C CA . LEU A 1 147 ? 3.407 11.510 3.075 1.00 93.19 147 LEU A CA 1
ATOM 1147 C C . LEU A 1 147 ? 1.984 11.230 3.574 1.00 93.19 147 LEU A C 1
ATOM 1149 O O . LEU A 1 147 ? 1.261 12.176 3.873 1.00 93.19 147 LEU A O 1
ATOM 1153 N N . SER A 1 148 ? 1.593 9.959 3.679 1.00 95.81 148 SER A N 1
ATOM 1154 C CA . SER A 1 148 ? 0.230 9.533 4.021 1.00 95.81 148 SER A CA 1
ATOM 1155 C C . SER A 1 148 ? 0.059 9.110 5.483 1.00 95.81 148 SER A C 1
ATOM 1157 O O . SER A 1 148 ? -1.034 9.237 6.039 1.00 95.81 148 SER A O 1
ATOM 1159 N N . ILE A 1 149 ? 1.119 8.626 6.136 1.00 96.12 149 ILE A N 1
ATOM 1160 C CA . ILE A 1 149 ? 1.050 8.158 7.521 1.00 96.12 149 ILE A CA 1
ATOM 1161 C C . ILE A 1 149 ? 0.839 9.323 8.500 1.00 96.12 149 ILE A C 1
ATOM 1163 O O . ILE A 1 149 ? 1.416 10.410 8.361 1.00 96.12 149 ILE A O 1
ATOM 1167 N N . LYS A 1 150 ? 0.019 9.087 9.526 1.00 95.19 150 LYS A N 1
ATOM 1168 C CA . LYS A 1 150 ? -0.127 10.006 10.658 1.00 95.19 150 LYS A CA 1
ATOM 1169 C C . LYS A 1 150 ? 1.068 9.911 11.616 1.00 95.19 150 LYS A C 1
ATOM 1171 O O . LYS A 1 150 ? 1.766 8.898 11.666 1.00 95.19 150 LYS A O 1
ATOM 1176 N N . PHE A 1 151 ? 1.255 10.917 12.469 1.00 91.69 151 PHE A N 1
ATOM 1177 C CA . PHE A 1 151 ? 2.249 10.840 13.547 1.00 91.69 151 PHE A CA 1
ATOM 1178 C C . PHE A 1 151 ? 1.972 9.662 14.494 1.00 91.69 151 PHE A C 1
ATOM 1180 O O . PHE A 1 151 ? 0.852 9.487 14.979 1.00 91.69 151 PHE A O 1
ATOM 1187 N N . GLY A 1 152 ? 3.002 8.852 14.751 1.00 89.56 152 GLY A N 1
ATOM 1188 C CA . GLY A 1 152 ? 2.896 7.635 15.561 1.00 89.56 152 GLY A CA 1
ATOM 1189 C C . GLY A 1 152 ? 2.184 6.464 14.870 1.00 89.56 152 GLY A C 1
ATOM 1190 O O . GLY A 1 152 ? 1.884 5.475 15.533 1.00 89.56 152 GLY A O 1
ATOM 1191 N N . GLY A 1 153 ? 1.873 6.571 13.573 1.00 92.56 153 GLY A N 1
ATOM 1192 C CA . GLY A 1 153 ? 1.410 5.441 12.770 1.00 92.56 153 GLY A CA 1
ATOM 1193 C C . GLY A 1 153 ? 2.541 4.471 12.415 1.00 92.56 153 GLY A C 1
ATOM 1194 O O . GLY A 1 153 ? 3.719 4.749 12.639 1.00 92.56 153 GLY A O 1
ATOM 1195 N N . THR A 1 154 ? 2.177 3.327 11.844 1.00 93.56 154 THR A N 1
ATOM 1196 C CA . THR A 1 154 ? 3.121 2.265 11.467 1.00 93.56 154 THR A CA 1
ATOM 1197 C C . THR A 1 154 ? 3.201 2.125 9.951 1.00 93.56 154 THR A C 1
ATOM 1199 O O . THR A 1 154 ? 2.178 2.076 9.274 1.00 93.56 154 THR A O 1
ATOM 1202 N N . ILE A 1 155 ? 4.411 2.014 9.404 1.00 94.69 155 ILE A N 1
ATOM 1203 C CA . ILE A 1 155 ? 4.630 1.614 8.008 1.00 94.69 155 ILE A CA 1
ATOM 1204 C C . ILE A 1 155 ? 5.192 0.194 8.006 1.00 94.69 155 ILE A C 1
ATOM 1206 O O . ILE A 1 155 ? 6.109 -0.114 8.763 1.00 94.69 155 ILE A O 1
ATOM 1210 N N . VAL A 1 156 ? 4.649 -0.667 7.150 1.00 95.06 156 VAL A N 1
ATOM 1211 C CA . VAL A 1 156 ? 5.109 -2.044 6.956 1.00 95.06 156 VAL A CA 1
ATOM 1212 C C . VAL A 1 156 ? 5.466 -2.217 5.495 1.00 95.06 156 VAL A C 1
ATOM 1214 O O . VAL A 1 156 ? 4.618 -2.025 4.629 1.00 95.06 156 VAL A O 1
ATOM 1217 N N . MET A 1 157 ? 6.707 -2.601 5.217 1.00 93.81 157 MET A N 1
ATOM 1218 C CA . MET A 1 157 ? 7.185 -2.821 3.856 1.00 93.81 157 MET A CA 1
ATOM 1219 C C . MET A 1 157 ? 7.497 -4.291 3.622 1.00 93.81 157 MET A C 1
ATOM 1221 O O . MET A 1 157 ? 8.248 -4.896 4.387 1.00 93.81 157 MET A O 1
ATOM 1225 N N . LYS A 1 158 ? 6.949 -4.863 2.545 1.00 91.94 158 LYS A N 1
ATOM 1226 C CA . LYS A 1 158 ? 7.358 -6.190 2.088 1.00 91.94 158 LYS A CA 1
ATOM 1227 C C . LYS A 1 158 ? 8.642 -6.058 1.277 1.00 91.94 158 LYS A C 1
ATOM 1229 O O . LYS A 1 158 ? 8.662 -5.453 0.208 1.00 91.94 158 LYS A O 1
ATOM 1234 N N . LEU A 1 159 ? 9.698 -6.697 1.764 1.00 89.62 159 LEU A N 1
ATOM 1235 C CA . LEU A 1 159 ? 10.953 -6.894 1.044 1.00 89.62 159 LEU A CA 1
ATOM 1236 C C . LEU A 1 159 ? 11.155 -8.396 0.812 1.00 89.62 159 LEU A C 1
ATOM 1238 O O . LEU A 1 159 ? 10.692 -9.222 1.600 1.00 89.62 159 LEU A O 1
ATOM 1242 N N . ALA A 1 160 ? 11.815 -8.754 -0.285 1.00 86.06 160 ALA A N 1
ATOM 1243 C CA . ALA A 1 160 ? 12.114 -10.138 -0.641 1.00 86.06 160 ALA A CA 1
ATOM 1244 C C . ALA A 1 160 ? 13.627 -10.323 -0.736 1.00 86.06 160 ALA A C 1
ATOM 1246 O O . ALA A 1 160 ? 14.315 -9.401 -1.154 1.00 86.06 160 ALA A O 1
ATOM 1247 N N . SER A 1 161 ? 14.125 -11.515 -0.401 1.00 87.19 161 SER A N 1
ATOM 1248 C CA . SER A 1 161 ? 15.558 -11.846 -0.450 1.00 87.19 161 SER A CA 1
ATOM 1249 C C . SER A 1 161 ? 16.415 -10.882 0.388 1.00 87.19 161 SER A C 1
ATOM 1251 O O . SER A 1 161 ? 17.009 -9.948 -0.159 1.00 87.19 161 SER A O 1
ATOM 1253 N N . PRO A 1 162 ? 16.481 -11.074 1.721 1.00 83.38 162 PRO A N 1
ATOM 1254 C CA . PRO A 1 162 ? 17.234 -10.190 2.619 1.00 83.38 162 PRO A CA 1
ATOM 1255 C C . PRO A 1 162 ? 18.738 -10.129 2.309 1.00 83.38 162 PRO A C 1
ATOM 1257 O O . PRO A 1 162 ? 19.411 -9.185 2.703 1.00 83.38 162 PRO A O 1
ATOM 1260 N N . ASP A 1 163 ? 19.252 -11.123 1.593 1.00 87.75 163 ASP A N 1
ATOM 1261 C CA . ASP A 1 163 ? 20.615 -11.231 1.080 1.00 87.75 163 ASP A CA 1
ATOM 1262 C C . ASP A 1 163 ? 20.861 -10.418 -0.203 1.00 87.75 163 ASP A C 1
ATOM 1264 O O . ASP A 1 163 ? 22.008 -10.223 -0.607 1.00 87.75 163 ASP A O 1
ATOM 1268 N N . SER A 1 164 ? 19.804 -9.926 -0.854 1.00 88.75 164 SER A N 1
ATOM 1269 C CA . SER A 1 164 ? 19.939 -9.113 -2.059 1.00 88.75 164 SER A CA 1
ATOM 1270 C C . SER A 1 164 ? 20.503 -7.729 -1.737 1.00 88.75 164 SER A C 1
ATOM 1272 O O . SER A 1 164 ? 20.130 -7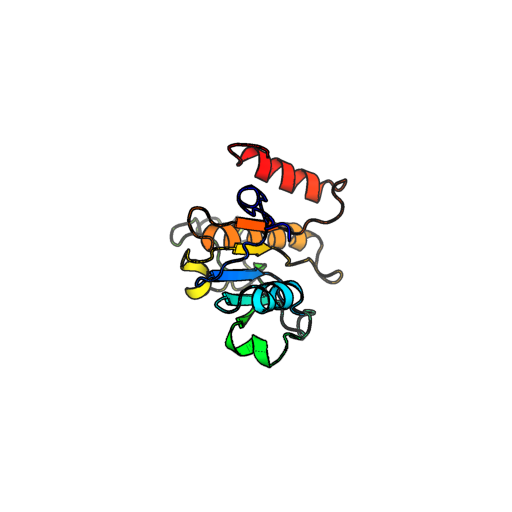.097 -0.746 1.00 88.75 164 SER A O 1
ATOM 1274 N N . GLN A 1 165 ? 21.354 -7.213 -2.630 1.00 86.50 165 GLN A N 1
ATOM 1275 C CA . GLN A 1 165 ? 21.900 -5.858 -2.509 1.00 86.50 165 GLN A CA 1
ATOM 1276 C C . GLN A 1 165 ? 20.784 -4.812 -2.391 1.00 86.50 165 GLN A C 1
ATOM 1278 O O . GLN A 1 165 ? 20.864 -3.928 -1.548 1.00 86.50 165 GLN A O 1
ATOM 1283 N N . TYR A 1 166 ? 19.719 -4.954 -3.182 1.00 84.94 166 TYR A N 1
ATOM 1284 C CA . TYR A 1 166 ? 18.560 -4.064 -3.151 1.00 84.94 166 TYR A CA 1
ATOM 1285 C C . TYR A 1 166 ? 17.907 -4.003 -1.758 1.00 84.94 166 TYR A C 1
ATOM 1287 O O . TYR A 1 166 ? 17.748 -2.920 -1.195 1.00 84.94 166 TYR A O 1
ATOM 1295 N N . THR A 1 167 ? 17.572 -5.151 -1.158 1.00 88.88 167 THR A N 1
ATOM 1296 C CA . THR A 1 167 ? 16.958 -5.179 0.178 1.00 88.88 167 THR A CA 1
ATOM 1297 C C . THR A 1 167 ? 17.915 -4.688 1.253 1.00 88.88 167 THR A C 1
ATOM 1299 O O . THR A 1 167 ? 17.497 -3.908 2.106 1.00 88.88 167 THR A O 1
ATOM 1302 N N . ALA A 1 168 ? 19.194 -5.061 1.183 1.00 90.25 168 ALA A N 1
ATOM 1303 C CA . ALA A 1 168 ? 20.206 -4.562 2.106 1.00 90.25 168 ALA A CA 1
ATOM 1304 C C . ALA A 1 168 ? 20.334 -3.029 2.044 1.00 90.25 168 ALA A C 1
ATOM 1306 O O . ALA A 1 168 ? 20.403 -2.381 3.085 1.00 90.25 168 ALA A O 1
ATOM 1307 N N . THR A 1 169 ? 20.300 -2.434 0.847 1.00 89.00 169 THR A N 1
ATOM 1308 C CA . THR A 1 169 ? 20.343 -0.976 0.669 1.00 89.00 169 THR A CA 1
ATOM 1309 C C . THR A 1 169 ? 19.107 -0.290 1.248 1.00 89.00 169 THR A C 1
ATOM 1311 O O . THR A 1 169 ? 19.259 0.691 1.973 1.00 89.00 169 THR A O 1
ATOM 1314 N N . ILE A 1 170 ? 17.895 -0.802 0.998 1.00 89.31 170 ILE A N 1
ATOM 1315 C CA . ILE A 1 170 ? 16.670 -0.249 1.605 1.00 89.31 170 ILE A CA 1
ATOM 1316 C C . ILE A 1 170 ? 16.732 -0.331 3.135 1.00 89.31 170 ILE A C 1
ATOM 1318 O O . ILE A 1 170 ? 16.475 0.666 3.806 1.00 89.31 170 ILE A O 1
ATOM 1322 N N . LEU A 1 171 ? 17.105 -1.489 3.691 1.00 90.06 171 LEU A N 1
ATOM 1323 C CA . LEU A 1 171 ? 17.217 -1.675 5.139 1.00 90.06 171 LEU A CA 1
ATOM 1324 C C . LEU A 1 171 ? 18.248 -0.727 5.751 1.00 90.06 171 LEU A C 1
ATOM 1326 O O . LEU A 1 171 ? 17.950 -0.087 6.750 1.00 90.06 171 LEU A O 1
ATOM 1330 N N . PHE A 1 172 ? 19.416 -0.584 5.123 1.00 90.00 172 PHE A N 1
ATOM 1331 C CA . PHE A 1 172 ? 20.446 0.351 5.566 1.00 90.00 172 PHE A CA 1
ATOM 1332 C C . PHE A 1 172 ? 19.950 1.803 5.564 1.00 90.00 172 PHE A C 1
ATOM 1334 O O . PHE A 1 172 ? 20.167 2.531 6.527 1.00 90.00 172 PHE A O 1
ATOM 1341 N N . MET A 1 173 ? 19.248 2.237 4.512 1.00 88.94 173 MET A N 1
ATOM 1342 C CA . MET A 1 173 ? 18.693 3.595 4.461 1.00 88.94 173 MET A CA 1
ATOM 1343 C C . MET A 1 173 ? 17.635 3.832 5.544 1.00 88.94 173 MET A C 1
ATOM 1345 O O . MET A 1 173 ? 17.619 4.897 6.153 1.00 88.94 173 MET A O 1
ATOM 1349 N N . LEU A 1 174 ? 16.758 2.855 5.791 1.00 88.69 174 LEU A N 1
ATOM 1350 C CA . LEU A 1 174 ? 15.738 2.958 6.836 1.00 88.69 174 LEU A CA 1
ATOM 1351 C C . LEU A 1 174 ? 16.350 2.921 8.242 1.00 88.69 174 LEU A C 1
ATOM 1353 O O . LEU A 1 174 ? 15.890 3.654 9.112 1.00 88.69 174 LEU A O 1
ATOM 1357 N N . ASP A 1 175 ? 17.401 2.129 8.445 1.00 89.69 175 ASP A N 1
ATOM 1358 C CA . ASP A 1 175 ? 18.165 2.086 9.693 1.00 89.69 175 ASP A CA 1
ATOM 1359 C C . ASP A 1 175 ? 18.827 3.436 9.991 1.00 89.69 175 ASP A C 1
ATOM 1361 O O . ASP A 1 175 ? 18.658 3.989 11.073 1.00 89.69 175 ASP A O 1
ATOM 1365 N N . MET A 1 176 ? 19.463 4.046 8.985 1.00 88.44 176 MET A N 1
ATOM 1366 C CA . MET A 1 176 ? 20.059 5.383 9.098 1.00 88.44 176 MET A CA 1
ATOM 1367 C C . MET A 1 176 ? 19.052 6.479 9.475 1.00 88.44 176 MET A C 1
ATOM 1369 O O . MET A 1 176 ? 19.436 7.494 10.056 1.00 88.44 176 MET A O 1
ATOM 1373 N N . LEU A 1 177 ? 17.776 6.304 9.121 1.00 84.56 177 LEU A N 1
ATOM 1374 C CA . LEU A 1 177 ? 16.693 7.221 9.486 1.00 84.56 177 LEU A CA 1
ATOM 1375 C C . LEU A 1 177 ? 16.066 6.889 10.843 1.00 84.56 177 LEU A C 1
ATOM 1377 O O . LEU A 1 177 ? 15.333 7.714 11.395 1.00 84.56 177 LEU A O 1
ATOM 1381 N N . SER A 1 178 ? 16.313 5.692 11.371 1.00 86.69 178 SER A N 1
ATOM 1382 C CA . SER A 1 178 ? 15.717 5.247 12.616 1.00 86.69 178 SER A CA 1
ATOM 1383 C C . SER A 1 178 ? 16.432 5.851 13.820 1.00 86.69 178 SER A C 1
ATOM 1385 O O . SER A 1 178 ? 17.657 5.914 13.889 1.00 86.69 178 SER A O 1
ATOM 1387 N N . SER A 1 179 ? 15.662 6.258 14.828 1.00 85.19 179 SER A N 1
ATOM 1388 C CA . SER A 1 179 ? 16.216 6.648 16.128 1.00 85.19 179 SER A CA 1
ATOM 1389 C C . SER A 1 179 ? 16.553 5.444 17.017 1.00 85.19 179 SER A C 1
ATOM 1391 O O . SER A 1 179 ? 17.223 5.612 18.035 1.00 85.19 179 SER A O 1
ATOM 1393 N N . SER A 1 180 ? 16.075 4.243 16.666 1.00 79.88 180 SER A N 1
ATOM 1394 C CA . SER A 1 180 ? 16.297 3.005 17.423 1.00 79.88 180 SER A CA 1
ATOM 1395 C C . SER A 1 180 ? 16.042 1.753 16.576 1.00 79.88 180 SER A C 1
ATOM 1397 O O . SER A 1 180 ? 15.154 1.740 15.727 1.00 79.88 180 SER A O 1
ATOM 1399 N N . LEU A 1 181 ? 16.790 0.683 16.834 1.00 70.12 181 LEU A N 1
ATOM 1400 C CA . LEU A 1 181 ? 16.506 -0.659 16.322 1.00 70.12 181 LEU A CA 1
ATOM 1401 C C . LEU A 1 181 ? 15.812 -1.451 17.437 1.00 70.12 181 LEU A C 1
ATOM 1403 O O . LEU A 1 181 ? 16.331 -1.508 18.554 1.00 70.12 181 LEU A O 1
ATOM 1407 N N . HIS A 1 182 ? 14.646 -2.024 17.143 1.00 56.66 182 HIS A N 1
ATOM 1408 C CA . HIS A 1 182 ? 13.870 -2.864 18.060 1.00 56.66 182 HIS A CA 1
ATOM 1409 C C . HIS A 1 182 ? 13.801 -4.302 17.557 1.00 56.66 182 HIS A C 1
ATOM 1411 O O . HIS A 1 182 ? 13.655 -4.483 16.327 1.00 56.66 182 HIS A O 1
#

Organism: NCBI:txid944289

Foldseek 3Di:
DDDPPPVPVPPDPDLQDQDQDEAEEEAELCPCPPVVQVNCVRHVNYAYEYEWADVVVVHHHHNRDPVSVVRYHYDHDDLLLAPLDDPPDDPPDVVVVVVPPRNRDHDPVLLQVQPHLEYEAPDADDPPDDPVCRVSSVVSSVSSCVRRHHVNHHYHYDDPDCVDPVNVVVVVVVVVVDPDDD

Sequence (182 aa):
MNQIDNSGAADRLWVVPFTNRPFRFLDLGCCPGGFSTYILKKNKQATSIGVSLAPAQGGHPYLLEESLRPRQTLILAEITTFQLEGKDSYTADPMWQSINRQQLFPVPDSLLARDFDLVLLDAHHLRNQPISSADLLAISQILLGLLSIKFGGTIVMKLASPDSQYTATILFMLDMLSSSLH

InterPro domains:
  IPR002877 Ribosomal RNA methyltransferase, FtsJ domain [PF01728] (24-163)
  IPR029063 S-adenosyl-L-methionine-dependent methyltransferase superfamily [SSF53335] (20-164)

pLDDT: mean 83.02, std 17.49, range [33.22, 98.56]